Protein AF-A0A6J4HQ05-F1 (afdb_monomer)

Sequence (69 aa):
MAKFYSEINDALRNFIQEQKLFFTATASKVGRINLSPKGIDTFRCLDQKTVAYLDLTGSGNETAAHLNE

Mean predicted aligned error: 4.2 Å

Secondary structure (DSSP, 8-state):
-PPP-SS--HHHHHHHHH-SEEEEEEE-SSS-EEEEEEESS-EEE-SSS-EEEPPPSSTT-HHHHHHT-

InterPro domains:
  IPR012349 FMN-binding split barrel [G3DSA:2.30.110.10] (2-69)

Radius of gyration: 13.9 Å; Cα contacts (8 Å, |Δi|>4): 69; chains: 1; bounding box: 31×25×36 Å

pLDDT: mean 90.06, std 8.19, range [57.44, 97.88]

Structure (mmCIF, N/CA/C/O backbone):
data_AF-A0A6J4HQ05-F1
#
_entry.id   AF-A0A6J4HQ05-F1
#
loop_
_atom_site.group_PDB
_atom_site.id
_atom_site.type_symbol
_atom_site.label_atom_id
_atom_site.label_alt_id
_atom_site.label_comp_id
_atom_site.label_asym_id
_atom_site.label_entity_id
_atom_site.label_seq_id
_atom_site.pdbx_PDB_ins_code
_atom_site.Cartn_x
_atom_site.Cartn_y
_atom_site.Cartn_z
_atom_site.occupancy
_atom_site.B_iso_or_equiv
_atom_site.auth_seq_id
_atom_site.auth_comp_id
_atom_site.auth_asym_id
_atom_site.auth_atom_id
_atom_site.pdbx_PDB_model_num
ATOM 1 N N . MET A 1 1 ? 6.862 16.293 18.676 1.00 77.38 1 MET A N 1
ATOM 2 C CA . MET A 1 1 ? 7.487 14.955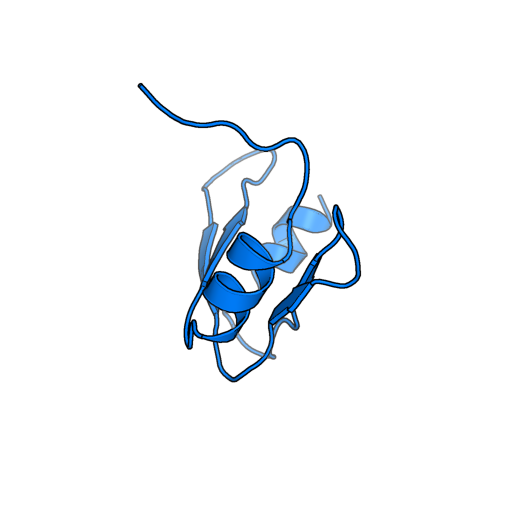 18.779 1.00 77.38 1 MET A CA 1
ATOM 3 C C . MET A 1 1 ? 6.545 13.966 18.103 1.00 77.38 1 MET A C 1
ATOM 5 O O . MET A 1 1 ? 5.345 14.096 18.314 1.00 77.38 1 MET A O 1
ATOM 9 N N . ALA A 1 2 ? 7.032 13.081 17.230 1.00 90.12 2 ALA A N 1
ATOM 10 C CA . ALA A 1 2 ? 6.162 12.161 16.490 1.00 90.12 2 ALA A CA 1
ATOM 11 C C . ALA A 1 2 ? 5.618 11.056 17.411 1.00 90.12 2 ALA A C 1
ATOM 13 O O . ALA A 1 2 ? 6.344 10.558 18.271 1.00 90.12 2 ALA A O 1
ATOM 14 N N . LYS A 1 3 ? 4.348 10.680 17.229 1.00 92.94 3 LYS A N 1
ATOM 15 C CA . LYS A 1 3 ? 3.737 9.540 17.918 1.00 92.94 3 LYS A CA 1
ATOM 16 C C . LYS A 1 3 ? 3.872 8.303 17.036 1.00 92.94 3 LYS A C 1
ATOM 18 O O . LYS A 1 3 ? 3.399 8.305 15.904 1.00 92.94 3 LYS A O 1
ATOM 23 N N . PHE A 1 4 ? 4.505 7.267 17.569 1.00 94.88 4 PHE A N 1
ATOM 24 C CA . PHE A 1 4 ? 4.645 5.975 16.907 1.00 94.88 4 PHE A CA 1
ATOM 25 C C . PHE A 1 4 ? 3.576 5.014 17.421 1.00 94.88 4 PHE A C 1
ATOM 27 O O . PHE A 1 4 ? 3.238 5.027 18.605 1.00 94.88 4 PHE A O 1
ATOM 34 N N . TYR A 1 5 ? 3.048 4.191 16.523 1.00 95.19 5 TYR A N 1
ATOM 35 C CA . TYR A 1 5 ? 2.034 3.187 16.820 1.00 95.19 5 TYR A CA 1
ATOM 36 C C . TYR A 1 5 ? 2.595 1.812 16.458 1.00 95.19 5 TYR A C 1
ATOM 38 O O . TYR A 1 5 ? 3.213 1.659 15.407 1.00 95.19 5 TYR A O 1
ATOM 46 N N . SER A 1 6 ? 2.393 0.818 17.322 1.00 96.69 6 SER A N 1
ATOM 47 C CA . SER A 1 6 ? 2.784 -0.576 17.064 1.00 96.69 6 SER A CA 1
ATOM 48 C C . SER A 1 6 ? 1.781 -1.331 16.187 1.00 96.69 6 SER A C 1
ATOM 50 O O . SER A 1 6 ? 2.069 -2.444 15.744 1.00 96.69 6 SER A O 1
ATOM 52 N N . GLU A 1 7 ? 0.600 -0.747 15.979 1.00 97.56 7 GLU A N 1
ATOM 53 C CA . GLU A 1 7 ? -0.533 -1.352 15.289 1.00 97.56 7 GLU A CA 1
ATOM 54 C C . GLU A 1 7 ? -1.526 -0.299 14.773 1.00 97.56 7 GLU A C 1
ATOM 56 O O . GLU A 1 7 ? -1.572 0.841 15.248 1.00 97.56 7 GLU A O 1
ATOM 61 N N . ILE A 1 8 ? -2.350 -0.711 13.813 1.00 97.88 8 ILE A N 1
ATOM 62 C CA . ILE A 1 8 ? -3.483 0.041 13.278 1.00 97.88 8 ILE A CA 1
ATOM 63 C C . ILE A 1 8 ? -4.667 -0.141 14.236 1.00 97.88 8 ILE A C 1
ATOM 65 O O . ILE A 1 8 ? -5.461 -1.073 14.098 1.00 97.88 8 ILE A O 1
ATOM 69 N N . ASN A 1 9 ? -4.773 0.754 15.218 1.00 96.81 9 ASN A N 1
ATOM 70 C CA . ASN A 1 9 ? -5.936 0.828 16.106 1.00 96.81 9 ASN A CA 1
ATOM 71 C C . ASN A 1 9 ? -7.188 1.358 15.380 1.00 96.81 9 ASN A C 1
ATOM 73 O O . ASN A 1 9 ? -7.110 1.847 14.251 1.00 96.81 9 ASN A O 1
ATOM 77 N N . ASP A 1 10 ? -8.337 1.316 16.054 1.00 97.38 10 ASP A N 1
ATOM 78 C CA . ASP A 1 10 ? -9.627 1.706 15.468 1.00 97.38 10 ASP A CA 1
ATOM 79 C C . ASP A 1 10 ? -9.659 3.156 14.975 1.00 97.38 10 ASP A C 1
ATOM 81 O O . ASP A 1 10 ? -10.225 3.439 13.922 1.00 97.38 10 ASP A O 1
ATOM 85 N N . ALA A 1 11 ? -8.996 4.080 15.675 1.00 96.94 11 ALA A N 1
ATOM 86 C CA . ALA A 1 11 ? -8.924 5.473 15.238 1.00 96.94 11 ALA A CA 1
ATOM 87 C C . ALA A 1 11 ? -8.155 5.613 13.912 1.00 96.94 11 ALA A C 1
ATOM 89 O O . ALA A 1 11 ? -8.600 6.323 13.011 1.00 96.94 11 ALA A O 1
ATOM 90 N N . LEU A 1 12 ? -7.025 4.910 13.770 1.00 97.25 12 LEU A N 1
ATOM 91 C CA . LEU A 1 12 ? -6.255 4.877 12.523 1.00 97.25 12 LEU A CA 1
ATOM 92 C C . LEU A 1 12 ? -7.025 4.168 11.406 1.00 97.25 12 LEU A C 1
ATOM 94 O O . LEU A 1 12 ? -7.031 4.646 10.276 1.00 97.25 12 LEU A O 1
ATOM 98 N N . ARG A 1 13 ? -7.699 3.057 11.717 1.00 97.12 13 ARG A N 1
ATOM 99 C CA . ARG A 1 13 ? -8.531 2.314 10.763 1.00 97.12 13 ARG A CA 1
ATOM 100 C C . ARG A 1 13 ? -9.656 3.186 10.206 1.00 97.12 13 ARG A C 1
ATOM 102 O O . ARG A 1 13 ? -9.797 3.253 8.988 1.00 97.12 13 ARG A O 1
ATOM 109 N N . ASN A 1 14 ? -10.393 3.880 11.072 1.00 97.06 14 ASN A N 1
ATOM 110 C CA . ASN A 1 14 ? -11.475 4.779 10.665 1.00 97.06 14 ASN A CA 1
ATOM 111 C C . ASN A 1 14 ? -10.939 5.922 9.795 1.00 97.06 14 ASN A C 1
ATOM 113 O O . ASN A 1 14 ? -11.472 6.176 8.719 1.00 97.06 14 ASN A O 1
ATOM 117 N N . PHE A 1 15 ? -9.822 6.537 10.199 1.00 96.25 15 PHE A N 1
ATOM 118 C CA . PHE A 1 15 ? -9.162 7.562 9.391 1.00 96.25 15 PHE A CA 1
ATOM 119 C C . PHE A 1 15 ? -8.794 7.045 7.994 1.00 96.25 15 PHE A C 1
ATOM 121 O O . PHE A 1 15 ? -9.087 7.706 7.003 1.00 96.25 15 PHE A O 1
ATOM 128 N N . ILE A 1 16 ? -8.179 5.861 7.894 1.00 95.44 16 ILE A N 1
ATOM 129 C CA . ILE A 1 16 ? -7.800 5.250 6.612 1.00 95.44 16 ILE A CA 1
ATOM 130 C C . ILE A 1 16 ? -9.035 4.999 5.732 1.00 95.44 16 ILE A C 1
ATOM 132 O O . ILE A 1 16 ? -8.984 5.263 4.533 1.00 95.44 16 ILE A O 1
ATOM 136 N N . GLN A 1 17 ? -10.141 4.520 6.310 1.00 93.50 17 GLN A N 1
ATOM 137 C CA . GLN A 1 17 ? -11.380 4.216 5.580 1.00 93.50 17 GLN A CA 1
ATOM 138 C C . GLN A 1 17 ? -12.056 5.451 4.972 1.00 93.50 17 GLN A C 1
ATOM 140 O O . GLN A 1 17 ? -12.743 5.334 3.961 1.00 93.50 17 GLN A O 1
ATOM 145 N N . GLU A 1 18 ? -11.851 6.634 5.548 1.00 94.75 18 GLU A N 1
ATOM 146 C CA . GLU A 1 18 ? -12.371 7.892 5.003 1.00 94.75 18 GLU A CA 1
ATOM 147 C C . GLU A 1 18 ? -11.570 8.394 3.786 1.00 94.75 18 GLU A C 1
ATOM 149 O O . GLU A 1 18 ? -12.040 9.264 3.043 1.00 94.75 18 GLU A O 1
ATOM 154 N N . GLN A 1 19 ? -10.366 7.857 3.550 1.00 94.31 19 GLN A N 1
ATOM 155 C CA . GLN A 1 19 ? -9.492 8.322 2.477 1.00 94.31 19 GLN A CA 1
ATOM 156 C C . GLN A 1 19 ? -9.914 7.753 1.119 1.00 94.31 19 GLN A C 1
ATOM 158 O O . GLN A 1 19 ? -10.037 6.548 0.919 1.00 94.31 19 GLN A O 1
ATOM 163 N N . LYS A 1 20 ? -10.070 8.640 0.131 1.00 91.88 20 LYS A N 1
ATOM 164 C CA . LYS A 1 20 ? -10.427 8.278 -1.257 1.00 91.88 20 LYS A CA 1
ATOM 165 C C . LYS A 1 20 ? -9.217 7.924 -2.127 1.00 91.88 20 LYS A C 1
ATOM 167 O O . LYS A 1 20 ? -9.378 7.427 -3.243 1.00 91.88 20 LYS A O 1
ATOM 172 N N . LEU A 1 21 ? -8.024 8.237 -1.634 1.00 92.12 21 LEU A N 1
ATOM 173 C CA . LEU A 1 21 ? -6.752 8.126 -2.328 1.00 92.12 21 LEU A CA 1
ATOM 174 C C . LEU A 1 21 ? -5.680 7.707 -1.322 1.00 92.12 21 LEU A C 1
ATOM 176 O O . LEU A 1 21 ? -5.649 8.202 -0.198 1.00 92.12 21 LEU A O 1
ATOM 180 N N . PHE A 1 22 ? -4.771 6.848 -1.758 1.00 93.06 22 PHE A N 1
ATOM 181 C CA . PHE A 1 22 ? -3.528 6.548 -1.062 1.00 93.06 22 PHE A CA 1
ATOM 182 C C . PHE A 1 22 ? -2.389 6.469 -2.081 1.00 93.06 22 PHE A C 1
ATOM 184 O O . PHE A 1 22 ? -2.614 6.504 -3.291 1.00 93.06 22 PHE A O 1
ATOM 191 N N . PHE A 1 23 ? -1.155 6.385 -1.599 1.00 93.00 23 PHE A N 1
ATOM 192 C CA . PHE A 1 23 ? 0.017 6.236 -2.452 1.00 93.00 23 PHE A CA 1
ATOM 193 C C . PHE A 1 23 ? 0.759 4.963 -2.080 1.00 93.00 23 PHE A C 1
ATOM 195 O O . PHE A 1 23 ? 0.993 4.703 -0.900 1.00 93.00 23 PHE A O 1
ATOM 202 N N . THR A 1 24 ? 1.172 4.208 -3.093 1.00 92.00 24 THR A N 1
ATOM 203 C CA . THR A 1 24 ? 2.084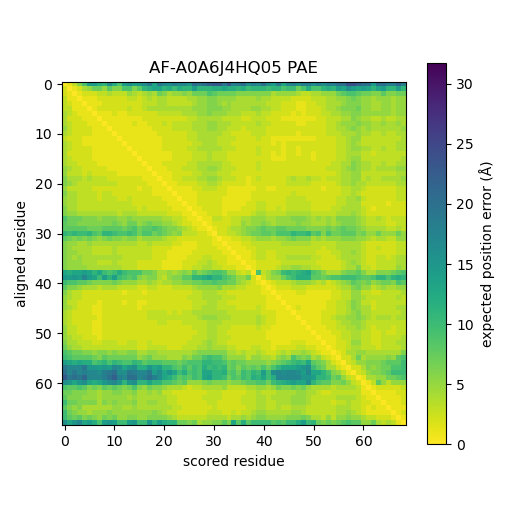 3.079 -2.918 1.00 92.00 24 THR A CA 1
ATOM 204 C C . THR A 1 24 ? 3.450 3.475 -3.450 1.00 92.00 24 THR A C 1
ATOM 206 O O . THR A 1 24 ? 3.572 3.860 -4.614 1.00 92.00 24 THR A O 1
ATOM 209 N N . ALA A 1 25 ? 4.467 3.373 -2.596 1.00 93.06 25 ALA A N 1
ATOM 210 C CA . ALA A 1 25 ? 5.861 3.591 -2.950 1.00 93.06 25 ALA A CA 1
ATOM 211 C C . ALA A 1 25 ? 6.615 2.260 -2.898 1.00 93.06 25 ALA A C 1
ATOM 213 O O . ALA A 1 25 ? 6.524 1.546 -1.901 1.00 93.06 25 ALA A O 1
ATOM 214 N N . THR A 1 26 ? 7.372 1.933 -3.940 1.00 92.69 26 THR A N 1
ATOM 215 C CA . THR A 1 26 ? 8.246 0.753 -3.966 1.00 92.69 26 THR A CA 1
ATOM 216 C C . THR A 1 26 ? 9.617 1.115 -4.510 1.00 92.69 26 THR A C 1
ATOM 218 O O . THR A 1 26 ? 9.745 1.969 -5.389 1.00 92.69 26 THR A O 1
ATOM 221 N N . ALA A 1 27 ? 10.645 0.461 -3.979 1.00 93.44 27 ALA A N 1
ATOM 222 C CA . ALA A 1 27 ? 12.022 0.619 -4.413 1.00 93.44 27 ALA A CA 1
ATOM 223 C C . ALA A 1 27 ? 12.533 -0.722 -4.944 1.00 93.44 27 ALA A C 1
ATOM 225 O O . ALA A 1 27 ? 12.544 -1.706 -4.205 1.00 93.44 27 ALA A O 1
ATOM 226 N N . SER A 1 28 ? 12.943 -0.736 -6.211 1.00 90.00 28 SER A N 1
ATOM 227 C CA . SER A 1 28 ? 13.712 -1.829 -6.812 1.00 90.00 28 SER A CA 1
ATOM 228 C C . SER A 1 28 ? 15.068 -1.993 -6.111 1.00 90.00 28 SER A C 1
ATOM 230 O O . SER A 1 28 ? 15.598 -1.032 -5.538 1.00 90.00 28 SER A O 1
ATOM 232 N N . LYS A 1 29 ? 15.672 -3.186 -6.196 1.00 91.12 29 LYS A N 1
ATOM 233 C CA . LYS A 1 29 ? 17.058 -3.415 -5.740 1.00 91.12 29 LYS A CA 1
ATOM 234 C C . LYS A 1 29 ? 18.050 -2.507 -6.471 1.00 91.12 29 LYS A C 1
ATOM 236 O O . LYS A 1 29 ? 19.061 -2.114 -5.889 1.00 91.12 29 LYS A O 1
ATOM 241 N N . VAL A 1 30 ? 17.775 -2.181 -7.737 1.00 91.12 30 VAL A N 1
ATOM 242 C CA . VAL A 1 30 ? 18.610 -1.315 -8.576 1.00 91.12 30 VAL A CA 1
ATOM 243 C C . VAL A 1 30 ? 17.721 -0.439 -9.450 1.00 91.12 30 VAL A C 1
ATOM 245 O O . VAL A 1 30 ? 16.990 -0.934 -10.297 1.00 91.12 30 VAL A O 1
ATOM 248 N N . GLY A 1 31 ? 17.846 0.883 -9.327 1.00 86.38 31 GLY A N 1
ATOM 249 C CA . GLY A 1 31 ? 17.157 1.818 -10.214 1.00 86.38 31 GLY A CA 1
ATOM 250 C C . GLY A 1 31 ? 16.395 2.897 -9.461 1.00 86.38 31 GLY A C 1
ATOM 251 O O . GLY A 1 31 ? 16.957 3.578 -8.604 1.00 86.38 31 GLY A O 1
ATOM 252 N N . ARG A 1 32 ? 15.135 3.118 -9.851 1.00 89.81 32 ARG A N 1
ATOM 253 C CA . ARG A 1 32 ? 14.311 4.242 -9.384 1.00 89.81 32 ARG A CA 1
ATOM 254 C C . ARG A 1 32 ? 13.247 3.774 -8.394 1.00 89.81 32 ARG A C 1
ATOM 256 O O . ARG A 1 32 ? 12.808 2.630 -8.413 1.00 89.81 32 ARG A O 1
ATOM 263 N N . ILE A 1 33 ? 12.807 4.702 -7.550 1.00 92.75 33 ILE A N 1
ATOM 264 C CA . ILE A 1 33 ? 11.607 4.530 -6.729 1.00 92.75 33 ILE A CA 1
ATOM 265 C C . ILE A 1 33 ? 10.390 4.776 -7.621 1.00 92.75 33 ILE A C 1
ATOM 267 O O . ILE A 1 33 ? 10.330 5.804 -8.300 1.00 92.75 33 ILE A O 1
ATOM 271 N N . ASN A 1 34 ? 9.418 3.868 -7.576 1.00 90.25 34 ASN A N 1
ATOM 272 C CA . ASN A 1 34 ? 8.084 4.102 -8.119 1.00 90.25 34 ASN A CA 1
ATOM 273 C C . ASN A 1 34 ? 7.175 4.611 -6.994 1.00 90.25 34 ASN A C 1
ATOM 275 O O . ASN A 1 34 ? 7.140 4.027 -5.912 1.00 90.25 34 ASN A O 1
ATOM 279 N N . LEU A 1 35 ? 6.424 5.679 -7.257 1.00 92.25 35 LEU A N 1
ATOM 280 C CA . LEU A 1 35 ? 5.407 6.227 -6.364 1.00 92.25 35 LEU A CA 1
ATOM 281 C C . LEU A 1 35 ? 4.134 6.447 -7.171 1.00 92.25 35 LEU A C 1
ATOM 283 O O . LEU A 1 35 ? 4.080 7.324 -8.030 1.00 92.25 35 LEU A O 1
ATOM 287 N N . SER A 1 36 ? 3.106 5.659 -6.881 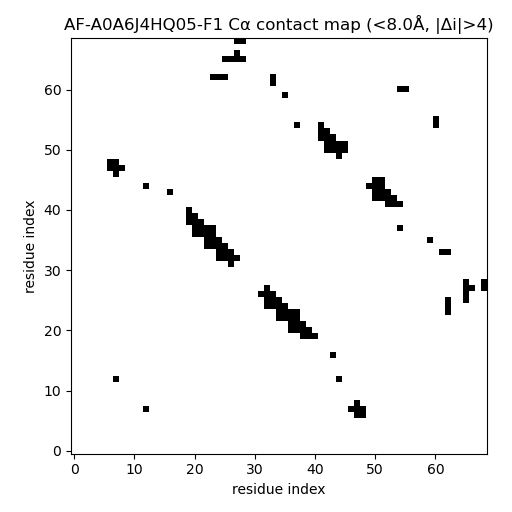1.00 88.62 36 SER A N 1
ATOM 288 C CA . SER A 1 36 ? 1.870 5.664 -7.658 1.00 88.62 36 SER A CA 1
ATOM 289 C C . SER A 1 36 ? 0.665 6.018 -6.783 1.00 88.62 36 SER A C 1
ATOM 291 O O . SER A 1 36 ? 0.480 5.381 -5.741 1.00 88.62 36 SER A O 1
ATOM 293 N N . PRO A 1 37 ? -0.185 6.979 -7.194 1.00 90.75 37 PRO A N 1
ATOM 294 C CA . PRO A 1 37 ? -1.485 7.173 -6.569 1.00 90.75 37 PRO A CA 1
ATOM 295 C C . PRO A 1 37 ? -2.392 5.974 -6.873 1.00 90.75 37 PRO A C 1
ATOM 297 O O . PRO A 1 37 ? -2.433 5.469 -7.996 1.00 90.75 37 PRO A O 1
ATOM 300 N N . LYS A 1 38 ? -3.137 5.529 -5.866 1.00 89.62 38 LYS A N 1
ATOM 301 C CA . LYS A 1 38 ? -4.122 4.448 -5.933 1.00 89.62 38 LYS A CA 1
ATO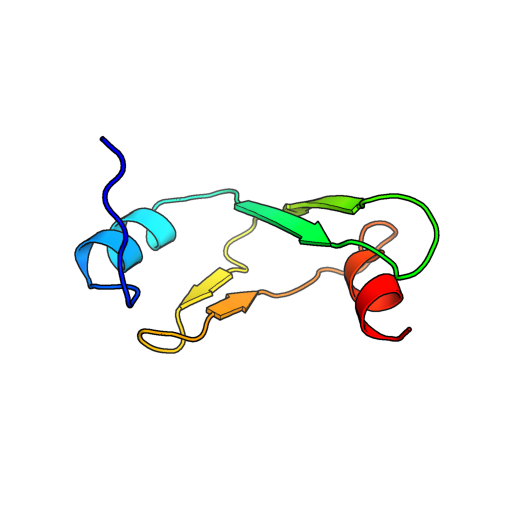M 302 C C . LYS A 1 38 ? -5.423 4.933 -5.290 1.00 89.62 38 LYS A C 1
ATOM 304 O O . LYS A 1 38 ? -5.403 5.783 -4.403 1.00 89.62 38 LYS A O 1
ATO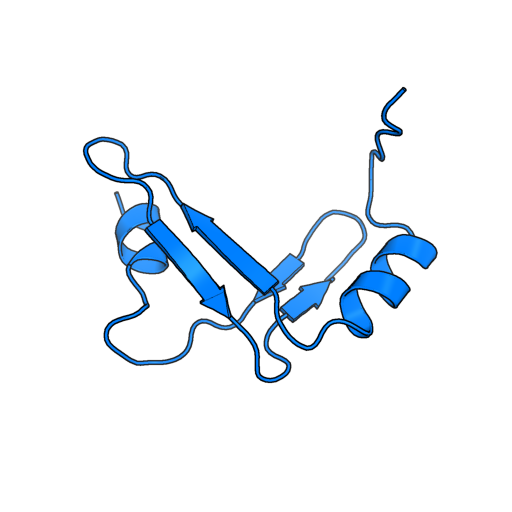M 309 N N . GLY A 1 39 ? -6.564 4.414 -5.725 1.00 83.19 39 GLY A N 1
ATOM 310 C CA . GLY A 1 39 ? -7.873 4.857 -5.234 1.00 83.19 39 GLY A CA 1
ATOM 311 C C . GLY A 1 39 ? -8.983 3.880 -5.600 1.00 83.19 39 GLY A C 1
ATOM 312 O O . GLY A 1 39 ? -8.707 2.710 -5.850 1.00 83.19 39 GLY A O 1
ATOM 313 N N . ILE A 1 40 ? -10.226 4.367 -5.678 1.00 81.00 40 ILE A N 1
ATOM 314 C CA . ILE A 1 40 ? -11.402 3.578 -6.105 1.00 81.00 40 ILE A CA 1
ATOM 315 C C . ILE A 1 40 ? -11.736 2.441 -5.117 1.00 81.00 40 ILE A C 1
ATOM 317 O O . ILE A 1 40 ? -12.028 1.318 -5.506 1.00 81.00 40 ILE A O 1
ATOM 321 N N . ASP A 1 41 ? -11.671 2.734 -3.815 1.00 85.69 41 ASP A N 1
ATOM 322 C CA . ASP A 1 41 ? -12.033 1.793 -2.742 1.00 85.69 41 ASP A CA 1
ATOM 323 C C . ASP A 1 41 ? -11.266 0.448 -2.775 1.00 85.69 41 ASP A C 1
ATOM 325 O O . ASP A 1 41 ? -11.784 -0.625 -2.455 1.00 85.69 41 ASP A O 1
ATOM 329 N N . THR A 1 42 ? -9.993 0.514 -3.167 1.00 91.25 42 THR A N 1
ATOM 330 C CA . THR A 1 42 ? -9.121 -0.654 -3.350 1.00 91.25 42 THR A CA 1
ATOM 331 C C . THR A 1 42 ? -8.278 -1.008 -2.127 1.00 91.25 42 THR A C 1
ATOM 333 O O . THR A 1 42 ? -7.581 -2.010 -2.192 1.00 91.25 42 THR A O 1
ATOM 336 N N . PHE A 1 43 ? -8.319 -0.245 -1.026 1.00 94.50 43 PHE A N 1
ATO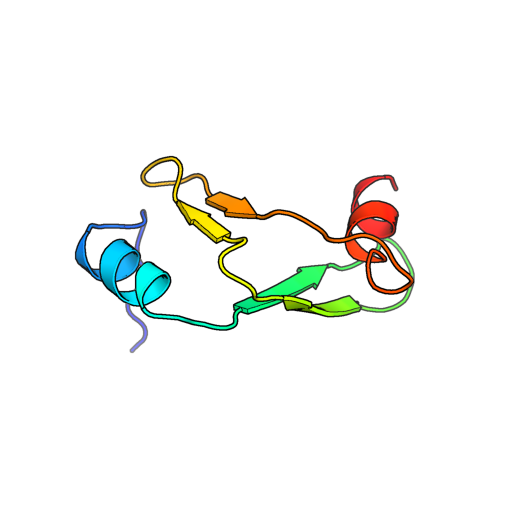M 337 C CA . PHE A 1 43 ? -7.483 -0.465 0.168 1.00 94.50 43 PHE A CA 1
ATOM 338 C C . PHE A 1 43 ? -8.286 -1.038 1.345 1.00 94.50 43 PHE A C 1
ATOM 340 O O . PHE A 1 43 ? -9.362 -0.537 1.679 1.00 94.50 43 PHE A O 1
ATOM 347 N N . ARG A 1 44 ? -7.763 -2.063 2.026 1.00 95.19 44 ARG A N 1
ATOM 348 C CA . ARG A 1 44 ? -8.389 -2.705 3.194 1.00 95.19 44 ARG A CA 1
ATOM 349 C C . ARG A 1 44 ? -7.370 -2.949 4.302 1.00 95.19 44 ARG A C 1
ATOM 351 O O . ARG A 1 44 ? -6.284 -3.459 4.054 1.00 95.19 44 ARG A O 1
ATOM 358 N N . CYS A 1 45 ? -7.761 -2.667 5.543 1.00 96.69 45 CYS A N 1
ATOM 359 C CA . CYS A 1 45 ? -7.050 -3.162 6.723 1.00 96.69 45 CYS A CA 1
ATOM 360 C C . CYS A 1 45 ? -7.602 -4.550 7.072 1.00 96.69 45 CYS A C 1
ATOM 362 O O . CYS A 1 45 ? -8.751 -4.652 7.507 1.00 96.69 45 CYS A O 1
ATOM 364 N N . LEU A 1 46 ? -6.814 -5.607 6.870 1.00 97.12 46 LEU A N 1
ATOM 365 C CA .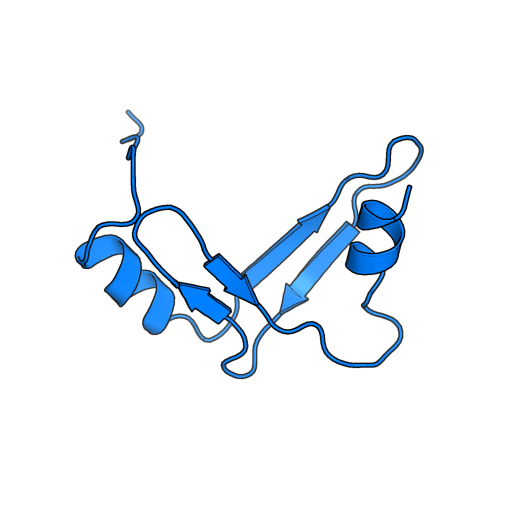 LEU A 1 46 ? -7.243 -6.986 7.128 1.00 97.12 46 LEU A CA 1
ATOM 366 C C . LEU A 1 46 ? -7.254 -7.289 8.629 1.00 97.12 46 LEU A C 1
ATOM 368 O O . LEU A 1 46 ? 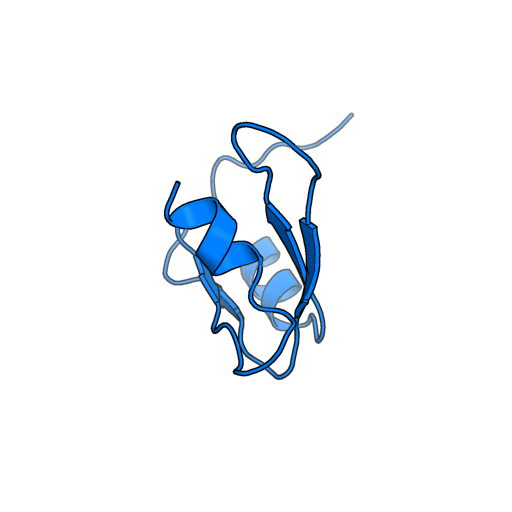-8.211 -7.861 9.139 1.00 97.12 46 LEU A O 1
ATOM 372 N N . ASP A 1 47 ? -6.243 -6.806 9.347 1.00 96.94 47 ASP A N 1
ATOM 373 C CA . ASP A 1 47 ? -6.144 -6.880 10.804 1.00 96.94 47 ASP A CA 1
ATOM 374 C C . ASP A 1 47 ? -5.385 -5.651 11.346 1.00 96.94 47 ASP A C 1
ATOM 376 O O . ASP A 1 47 ? -5.340 -4.602 10.699 1.00 96.94 47 ASP A O 1
ATOM 380 N N . GLN A 1 48 ? -4.860 -5.729 12.567 1.00 97.62 48 GLN A N 1
ATOM 381 C CA . GLN A 1 48 ? -4.151 -4.629 13.224 1.00 97.62 48 GLN A CA 1
ATOM 382 C C . GLN A 1 48 ? -2.735 -4.376 12.664 1.00 97.62 48 GLN A C 1
ATOM 384 O O . GLN A 1 48 ? -2.127 -3.355 12.978 1.00 97.62 48 GLN A O 1
ATOM 389 N N . LYS A 1 49 ? -2.180 -5.280 11.851 1.00 97.62 49 LYS A N 1
ATOM 390 C CA . LYS A 1 49 ? -0.810 -5.214 11.310 1.00 97.62 49 LYS A CA 1
ATOM 391 C C . LYS A 1 49 ? -0.716 -5.516 9.817 1.00 97.62 49 LYS A C 1
ATOM 393 O O . LYS A 1 49 ? 0.355 -5.363 9.234 1.00 97.62 49 LYS A O 1
ATOM 398 N N . THR A 1 50 ? -1.810 -5.920 9.189 1.00 97.31 50 THR A N 1
ATOM 399 C CA . THR A 1 50 ? -1.840 -6.317 7.788 1.00 97.31 50 THR A CA 1
ATOM 400 C C . THR A 1 50 ? -2.870 -5.507 7.018 1.00 97.31 50 THR A C 1
ATOM 402 O O . THR A 1 50 ? -4.025 -5.346 7.421 1.00 97.31 50 THR A O 1
ATOM 405 N N . VAL A 1 51 ? -2.437 -5.014 5.862 1.00 96.31 51 VAL A N 1
ATOM 406 C CA . VAL A 1 51 ? -3.266 -4.306 4.891 1.00 96.31 51 VAL A CA 1
ATOM 407 C C . VAL A 1 51 ? -3.149 -4.996 3.542 1.00 96.31 51 VAL A C 1
ATOM 409 O O . VAL A 1 51 ? -2.132 -5.617 3.237 1.00 96.31 51 VAL A O 1
ATOM 412 N N . ALA A 1 52 ? -4.188 -4.874 2.734 1.00 94.81 52 ALA A N 1
ATOM 413 C CA . ALA A 1 52 ? -4.182 -5.300 1.349 1.00 94.81 52 ALA A CA 1
ATOM 414 C C . ALA A 1 52 ? -4.697 -4.161 0.485 1.00 94.81 52 ALA A C 1
ATOM 416 O O . ALA A 1 52 ? -5.566 -3.391 0.903 1.00 94.81 52 ALA A O 1
ATOM 417 N N . TYR A 1 53 ? -4.182 -4.076 -0.732 1.00 92.25 53 TYR A N 1
ATOM 418 C CA . TYR A 1 53 ? -4.777 -3.227 -1.737 1.00 92.25 53 TYR A CA 1
ATOM 419 C C . TYR A 1 53 ? -4.806 -3.927 -3.091 1.00 92.25 53 TYR A C 1
ATOM 421 O O . TYR A 1 53 ? -4.002 -4.821 -3.353 1.00 92.25 53 TYR A O 1
ATOM 429 N N . LEU A 1 54 ? -5.762 -3.544 -3.932 1.00 89.31 54 LEU A N 1
ATOM 430 C CA . LEU A 1 54 ? -5.898 -4.094 -5.273 1.00 89.31 54 LEU A CA 1
ATOM 431 C C . LEU A 1 54 ? -5.165 -3.210 -6.285 1.00 89.31 54 LEU A C 1
ATOM 433 O O . LEU A 1 54 ? -5.526 -2.048 -6.483 1.00 89.31 54 LEU A O 1
ATOM 437 N N . ASP A 1 55 ? -4.161 -3.777 -6.952 1.00 83.69 55 ASP A N 1
ATOM 438 C CA . ASP A 1 55 ? -3.587 -3.178 -8.153 1.00 83.69 55 ASP A CA 1
ATOM 439 C C . ASP A 1 55 ? -4.546 -3.361 -9.335 1.00 83.69 55 ASP A C 1
ATOM 441 O O . ASP A 1 55 ? -5.030 -4.458 -9.617 1.00 83.69 55 ASP A O 1
ATOM 445 N N . LEU A 1 56 ? -4.831 -2.261 -10.028 1.00 77.81 56 LEU A N 1
ATOM 446 C CA . LEU A 1 56 ? -5.640 -2.270 -11.242 1.00 77.81 56 LEU A CA 1
ATOM 447 C C . LEU A 1 56 ? -4.758 -2.539 -12.465 1.00 77.81 56 LEU A C 1
ATOM 449 O O . LEU A 1 56 ? -3.549 -2.300 -12.460 1.00 77.81 56 LEU A O 1
ATOM 453 N N . THR A 1 57 ? -5.374 -3.027 -13.538 1.00 75.06 57 THR A N 1
ATOM 454 C CA . THR A 1 57 ? -4.684 -3.298 -14.803 1.00 75.06 57 THR A CA 1
ATOM 455 C C . THR A 1 57 ? -4.185 -2.012 -15.462 1.00 75.06 57 THR A C 1
ATOM 457 O O . THR A 1 57 ? -4.859 -0.984 -15.406 1.00 75.06 57 THR A O 1
ATOM 460 N N . GLY A 1 58 ? -3.056 -2.085 -16.168 1.00 69.69 58 GLY A N 1
ATOM 461 C CA . GLY A 1 58 ? -2.519 -0.985 -16.971 1.00 69.69 58 GLY A CA 1
ATOM 462 C C . GLY A 1 58 ? -1.030 -0.756 -16.736 1.00 69.69 58 GLY A C 1
ATOM 463 O O . GLY A 1 58 ? -0.370 -1.517 -16.032 1.00 69.69 58 GLY A O 1
ATOM 464 N N . SER A 1 59 ? -0.504 0.322 -17.317 1.00 57.44 59 SER A N 1
ATOM 465 C CA . SER A 1 59 ? 0.918 0.693 -17.251 1.00 57.44 59 SER A CA 1
ATOM 466 C C . SER A 1 59 ? 1.416 1.073 -15.848 1.00 57.44 59 SER A C 1
ATOM 468 O O . SER A 1 59 ? 2.613 1.228 -15.653 1.00 57.44 59 SER A O 1
ATOM 470 N N . GLY A 1 60 ? 0.523 1.210 -14.861 1.00 59.19 60 GLY A N 1
ATOM 471 C CA . GLY A 1 60 ? 0.835 1.659 -13.498 1.00 59.19 60 GLY A CA 1
ATOM 472 C C . GLY A 1 60 ? 1.113 0.551 -12.474 1.00 59.19 60 GLY A C 1
ATOM 473 O O . GLY A 1 60 ? 1.028 0.822 -11.272 1.00 59.19 60 GLY A O 1
ATOM 474 N N . ASN A 1 61 ? 1.393 -0.687 -12.909 1.00 75.75 61 ASN A N 1
ATOM 475 C CA . ASN A 1 61 ? 1.748 -1.796 -12.012 1.00 75.75 61 ASN A CA 1
ATOM 476 C C . ASN A 1 61 ? 3.264 -2.078 -11.958 1.00 75.75 61 ASN A C 1
ATOM 478 O O . ASN A 1 61 ? 3.699 -3.224 -11.869 1.00 75.75 61 ASN A O 1
ATOM 482 N N . GLU A 1 62 ? 4.084 -1.023 -11.985 1.00 83.62 62 GLU A N 1
ATOM 483 C CA . GLU A 1 62 ? 5.520 -1.124 -11.667 1.00 83.62 62 GLU A CA 1
ATOM 484 C C . GLU A 1 62 ? 5.759 -1.679 -10.256 1.00 83.62 62 GLU A C 1
ATOM 486 O O . GLU A 1 62 ? 6.767 -2.336 -10.016 1.00 83.62 62 GLU A O 1
ATOM 491 N N . THR A 1 63 ? 4.810 -1.489 -9.332 1.00 88.44 63 THR A N 1
ATOM 492 C CA . THR A 1 63 ? 4.869 -2.106 -8.002 1.00 88.44 63 THR A CA 1
ATOM 493 C C . THR A 1 63 ? 5.005 -3.628 -8.085 1.00 88.44 63 THR A C 1
ATOM 495 O O . THR A 1 63 ? 5.883 -4.185 -7.431 1.00 88.44 63 THR A O 1
ATOM 498 N N . ALA A 1 64 ? 4.203 -4.312 -8.909 1.00 87.69 64 ALA A N 1
ATOM 499 C CA . ALA A 1 64 ? 4.345 -5.756 -9.077 1.00 87.69 64 ALA A CA 1
ATOM 500 C C . ALA A 1 64 ? 5.686 -6.143 -9.715 1.00 87.69 64 ALA A C 1
ATOM 502 O O . ALA A 1 64 ? 6.230 -7.186 -9.366 1.00 87.69 64 ALA A O 1
ATOM 503 N N . ALA A 1 65 ? 6.240 -5.324 -10.615 1.00 87.06 65 ALA A N 1
ATOM 504 C CA . ALA A 1 65 ? 7.568 -5.576 -11.170 1.00 87.06 65 ALA A CA 1
ATOM 505 C C . ALA A 1 65 ? 8.646 -5.519 -10.072 1.00 87.06 65 ALA A C 1
ATOM 507 O O . ALA A 1 65 ? 9.389 -6.483 -9.925 1.00 87.06 65 ALA A O 1
ATOM 508 N N . HIS A 1 66 ? 8.655 -4.468 -9.241 1.00 90.44 66 HIS A N 1
ATOM 509 C CA . HIS A 1 66 ? 9.600 -4.329 -8.123 1.00 90.44 66 HIS A CA 1
ATOM 510 C C . HIS A 1 66 ? 9.503 -5.474 -7.103 1.00 90.44 66 HIS A C 1
ATOM 512 O O . HIS A 1 66 ? 10.515 -5.897 -6.554 1.00 90.44 66 HIS A O 1
ATOM 518 N N . LEU A 1 67 ? 8.295 -5.983 -6.831 1.00 88.06 67 LEU A N 1
ATOM 519 C CA . LEU A 1 67 ? 8.088 -7.077 -5.871 1.00 88.06 67 LEU A CA 1
ATOM 520 C C . LEU A 1 67 ? 8.558 -8.451 -6.381 1.00 88.06 67 LEU A C 1
ATOM 522 O O . LEU A 1 67 ? 8.738 -9.352 -5.566 1.00 88.06 67 LEU A O 1
ATOM 526 N N . ASN A 1 68 ? 8.733 -8.624 -7.695 1.00 86.56 68 ASN A N 1
ATOM 527 C CA . ASN A 1 68 ? 9.155 -9.889 -8.311 1.00 86.56 68 ASN A CA 1
ATOM 528 C C . ASN A 1 68 ? 10.678 -9.988 -8.553 1.00 86.56 68 ASN A C 1
ATOM 530 O O . ASN A 1 68 ? 11.129 -10.959 -9.161 1.00 86.56 68 ASN A O 1
ATOM 534 N N . GL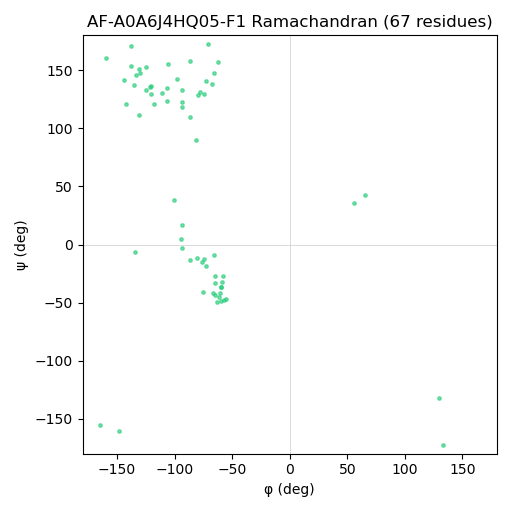U A 1 69 ? 11.466 -9.007 -8.108 1.00 83.50 69 GLU A N 1
ATOM 535 C CA . GLU A 1 69 ? 12.938 -8.995 -8.211 1.00 83.50 69 GLU A CA 1
ATOM 536 C C . GLU A 1 69 ? 13.656 -9.818 -7.132 1.00 83.50 69 GLU A C 1
ATOM 538 O O . GLU A 1 69 ? 14.756 -10.350 -7.413 1.00 83.50 69 GLU A O 1
#

Nearest PDB structures (foldseek):
  3gxz-assembly1_B  TM=4.246E-01  e=5.633E+00  Nostoc ellipsosporum

Solvent-accessible surface area (backbone atoms only — not comparable to full-atom values): 4614 Å² total; per-residue (Å²): 134,89,86,85,73,98,52,53,47,69,70,56,48,54,55,56,71,72,50,69,62,50,72,53,72,45,68,40,98,76,85,65,73,48,76,44,82,46,51,84,86,34,71,46,73,78,54,48,86,43,70,50,67,65,86,67,91,65,94,82,46,58,59,62,55,44,76,71,112

Foldseek 3Di:
DDDDDPWCDPVNQVVVQPDQKDWDWADAPDDDIDIDIDGDNFKDDPDGHDIGGDDDDDPRVVVVVRVVD

Organism: NCBI:txid1267456